Protein AF-A0A0C3Q666-F1 (afdb_monomer)

Sequence (105 aa):
MPEIEIIRKTTGVQGVMSARGLLANPGLFAGHEKTPLEAVKTFVHLATDYGLQYGLLHRHLMFMLESRLSKSERYLVNQLPSLASVVDYFESRGLSLYPDPPNVR

Structure (mmCIF, N/CA/C/O backbone):
data_AF-A0A0C3Q666-F1
#
_entry.id   AF-A0A0C3Q666-F1
#
loop_
_atom_site.group_PDB
_atom_site.id
_atom_site.type_symbol
_atom_site.label_atom_id
_atom_site.label_alt_id
_atom_site.label_comp_id
_atom_site.label_asym_id
_atom_site.label_entity_id
_atom_site.label_seq_id
_atom_site.pdbx_PDB_ins_code
_atom_site.Cartn_x
_atom_site.Cartn_y
_atom_site.Cartn_z
_atom_site.occupancy
_atom_site.B_iso_or_equiv
_atom_site.auth_seq_id
_atom_site.auth_comp_id
_atom_site.auth_a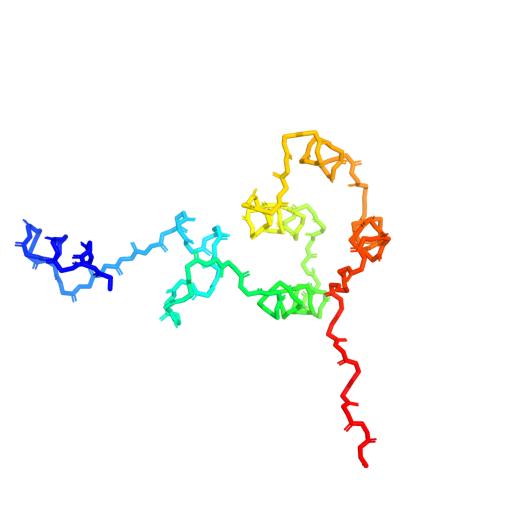sym_id
_atom_site.auth_atom_id
_atom_site.pdbx_PDB_model_num
ATOM 1 N N . MET A 1 1 ? -6.664 -6.150 19.417 1.00 68.94 1 MET A N 1
ATOM 2 C CA . MET A 1 1 ? -6.548 -4.688 19.215 1.00 68.94 1 MET A CA 1
ATOM 3 C C . MET A 1 1 ? -7.319 -3.961 20.314 1.00 68.94 1 MET A C 1
ATOM 5 O O . MET A 1 1 ? -8.534 -3.849 20.200 1.00 68.94 1 MET A O 1
ATOM 9 N N . PRO A 1 2 ? -6.653 -3.510 21.390 1.00 82.69 2 PRO A N 1
ATOM 10 C CA . PRO A 1 2 ? -7.312 -2.855 22.530 1.00 82.69 2 PRO A CA 1
ATOM 11 C C . PRO A 1 2 ? -8.103 -1.592 22.152 1.00 82.69 2 PRO A C 1
ATOM 13 O O . PRO A 1 2 ? -9.148 -1.317 22.731 1.00 82.69 2 PRO A O 1
ATOM 16 N N . GLU A 1 3 ? -7.633 -0.863 21.138 1.00 88.69 3 GLU A N 1
ATOM 17 C CA . GLU A 1 3 ? -8.252 0.367 20.630 1.00 88.69 3 GLU A CA 1
ATOM 18 C C . GLU A 1 3 ? -9.702 0.170 20.160 1.00 88.69 3 GLU A C 1
ATOM 20 O O . GLU A 1 3 ? -10.556 1.009 20.442 1.00 88.69 3 GLU A O 1
ATOM 25 N N . ILE A 1 4 ? -10.011 -0.962 19.515 1.00 90.06 4 ILE A N 1
ATOM 26 C CA . ILE A 1 4 ? -11.363 -1.253 19.011 1.00 90.06 4 ILE A CA 1
ATOM 27 C C . ILE A 1 4 ? -12.366 -1.291 20.165 1.00 90.06 4 ILE A C 1
ATOM 29 O O . ILE A 1 4 ? -13.440 -0.699 20.068 1.00 90.06 4 ILE A O 1
ATOM 33 N N . GLU A 1 5 ? -12.007 -1.934 21.279 1.00 92.19 5 GLU A N 1
ATOM 34 C CA . GLU A 1 5 ? -12.921 -2.050 22.416 1.00 92.19 5 GLU A CA 1
ATOM 35 C C . GLU A 1 5 ? -13.068 -0.754 23.196 1.00 92.19 5 GLU A C 1
ATOM 37 O O . GLU A 1 5 ? -14.131 -0.508 23.764 1.00 92.19 5 GLU A O 1
ATOM 42 N N . ILE A 1 6 ? -12.048 0.105 23.183 1.00 95.25 6 ILE A N 1
ATOM 43 C CA . ILE A 1 6 ? -12.166 1.464 23.713 1.00 95.25 6 ILE A CA 1
ATOM 44 C C . ILE A 1 6 ? -13.179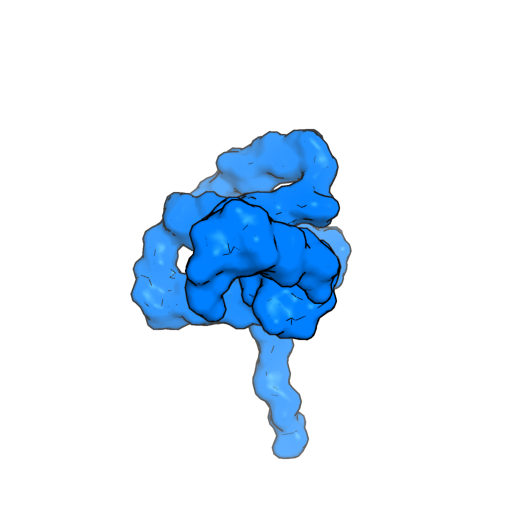 2.246 22.871 1.00 95.25 6 ILE A C 1
ATOM 46 O O . ILE A 1 6 ? -14.150 2.758 23.422 1.00 95.25 6 ILE A O 1
ATOM 50 N N . ILE A 1 7 ? -13.021 2.264 21.542 1.00 95.12 7 ILE A N 1
ATOM 51 C CA . ILE A 1 7 ? -13.933 2.984 20.638 1.00 95.12 7 ILE A CA 1
ATOM 52 C C . ILE A 1 7 ? -15.369 2.487 20.812 1.00 95.12 7 ILE A C 1
ATOM 54 O O . ILE A 1 7 ? -16.275 3.303 20.983 1.00 95.12 7 ILE A O 1
ATOM 58 N N . ARG A 1 8 ? -15.591 1.167 20.831 1.00 96.12 8 ARG A N 1
ATOM 59 C CA . ARG A 1 8 ? -16.933 0.590 21.016 1.00 96.12 8 ARG A CA 1
ATOM 60 C C . ARG A 1 8 ? -17.553 0.982 22.351 1.00 96.12 8 ARG A C 1
ATOM 62 O O . ARG A 1 8 ? -18.705 1.407 22.371 1.00 96.12 8 ARG A O 1
ATOM 69 N N . LYS A 1 9 ? -16.796 0.904 23.451 1.00 96.38 9 LYS A N 1
ATOM 70 C CA . LYS A 1 9 ? -17.284 1.297 24.784 1.00 96.38 9 LYS A CA 1
ATOM 71 C C . LYS A 1 9 ? -17.600 2.789 24.874 1.00 96.38 9 LYS A C 1
ATOM 73 O O . LYS A 1 9 ? -18.605 3.147 25.476 1.00 96.38 9 LYS A O 1
ATOM 78 N N . THR A 1 10 ? -16.769 3.649 24.287 1.00 97.31 10 THR A N 1
ATOM 79 C CA . THR A 1 10 ? -16.944 5.108 24.364 1.00 97.31 10 THR A CA 1
ATOM 80 C C . THR A 1 10 ? -18.060 5.617 23.454 1.00 97.31 10 THR A C 1
ATOM 82 O O . THR A 1 10 ? -18.729 6.585 23.799 1.00 97.31 10 THR A O 1
ATOM 85 N N . THR A 1 11 ? -18.273 4.985 22.298 1.00 97.06 11 THR A N 1
ATOM 86 C CA . THR A 1 11 ? -19.241 5.458 21.290 1.00 97.06 11 THR A CA 1
ATOM 87 C C . THR A 1 11 ? -20.564 4.691 21.285 1.00 97.06 11 THR A C 1
ATOM 89 O O . THR A 1 11 ? -21.531 5.168 20.701 1.00 97.06 11 THR A O 1
ATOM 92 N N . GLY A 1 12 ? -20.630 3.513 21.913 1.00 96.19 12 GLY A N 1
ATOM 93 C CA . GLY A 1 12 ? -21.826 2.664 21.928 1.00 96.19 12 GLY A CA 1
ATOM 94 C C . GLY A 1 12 ? -22.117 1.949 20.602 1.00 96.19 12 GLY A C 1
ATOM 95 O O . GLY A 1 12 ? -23.200 1.394 20.439 1.00 96.19 12 GLY A O 1
ATOM 96 N N . VAL A 1 13 ? -21.175 1.954 19.652 1.00 96.50 13 VAL A N 1
ATOM 97 C CA . VAL A 1 13 ? -21.353 1.341 18.326 1.00 96.50 13 VAL A CA 1
ATOM 98 C C . VAL A 1 13 ? -21.119 -0.172 18.332 1.00 96.50 13 VAL A C 1
ATOM 100 O O . VAL A 1 13 ? -20.284 -0.715 19.061 1.00 96.50 13 VAL A O 1
ATOM 103 N N . GLN A 1 14 ? -21.823 -0.870 17.444 1.00 94.38 14 GLN A N 1
ATOM 104 C CA . GLN A 1 14 ? -21.745 -2.323 17.287 1.00 94.38 14 GLN A CA 1
ATOM 105 C C . GLN A 1 14 ? -20.550 -2.770 16.436 1.00 94.38 14 GLN A C 1
ATOM 107 O O . GLN A 1 14 ? -20.127 -3.919 16.552 1.00 94.38 14 GLN A O 1
ATOM 112 N N . GLY A 1 15 ? -19.980 -1.875 15.627 1.00 92.19 15 GLY A N 1
ATOM 113 C CA . GLY A 1 15 ? -18.837 -2.160 14.765 1.00 92.19 15 GLY A CA 1
ATOM 114 C C . GLY A 1 15 ? -17.955 -0.935 14.549 1.00 92.19 15 GLY A C 1
ATOM 115 O O . GLY A 1 15 ? -18.399 0.201 14.693 1.00 92.19 15 GLY A O 1
ATOM 116 N N . VAL A 1 16 ? -16.693 -1.181 14.202 1.00 92.81 16 VAL A N 1
ATOM 117 C CA . VAL A 1 16 ? -15.688 -0.148 13.924 1.00 92.81 16 VAL A CA 1
ATOM 118 C C . VAL A 1 16 ? -15.139 -0.375 12.520 1.00 92.81 16 VAL A C 1
ATOM 120 O O . VAL A 1 16 ? -14.810 -1.501 12.155 1.00 92.81 16 VAL A O 1
ATOM 123 N N . MET A 1 17 ? -15.034 0.696 11.735 1.00 93.44 17 MET A N 1
ATOM 124 C CA . MET A 1 17 ? -14.438 0.680 10.401 1.00 93.44 17 MET A CA 1
ATOM 125 C C . MET A 1 17 ? -13.052 1.328 10.444 1.00 93.44 17 MET A C 1
ATOM 127 O O . MET A 1 17 ? -12.868 2.371 11.069 1.00 93.44 17 MET A O 1
ATOM 131 N N . SER A 1 18 ? -12.088 0.741 9.733 1.00 92.75 18 SER A N 1
ATOM 132 C CA . SER A 1 18 ? -10.775 1.347 9.502 1.00 92.75 18 SER A CA 1
ATOM 133 C C . SER A 1 18 ? -10.626 1.713 8.031 1.00 92.75 18 SER A C 1
ATOM 135 O O . SER A 1 18 ? -10.764 0.855 7.166 1.00 92.75 18 SER A O 1
ATOM 137 N N . ALA A 1 19 ? -10.332 2.984 7.753 1.00 91.81 19 ALA A N 1
ATOM 138 C CA . ALA A 1 19 ? -10.042 3.464 6.402 1.00 91.81 19 ALA A CA 1
ATOM 139 C C . ALA A 1 19 ? -8.526 3.584 6.174 1.00 91.81 19 ALA A C 1
ATOM 141 O O . ALA A 1 19 ? -7.926 2.785 5.462 1.00 91.81 19 ALA A O 1
ATOM 142 N N . ARG A 1 20 ? -7.872 4.552 6.832 1.00 91.69 20 ARG A N 1
ATOM 143 C CA . ARG A 1 20 ? -6.428 4.817 6.665 1.00 91.69 20 ARG A CA 1
ATOM 144 C C . ARG A 1 20 ? -5.550 3.638 7.081 1.00 91.69 20 ARG A C 1
ATOM 146 O O . ARG A 1 20 ? -4.610 3.313 6.369 1.00 91.69 20 ARG A O 1
ATOM 153 N N . GLY A 1 21 ? -5.876 2.984 8.199 1.00 91.69 21 GLY A N 1
ATOM 154 C CA . GLY A 1 21 ? -5.124 1.816 8.664 1.00 91.69 21 GLY A CA 1
ATOM 155 C C . GLY A 1 21 ? -5.191 0.655 7.674 1.00 91.69 21 GLY A C 1
ATOM 156 O O . GLY A 1 21 ? -4.193 -0.021 7.463 1.00 91.69 21 GLY A O 1
ATOM 157 N N . LEU A 1 22 ? -6.341 0.472 7.017 1.00 92.38 22 LEU A N 1
ATOM 158 C CA . LEU A 1 22 ? -6.522 -0.568 6.008 1.00 92.38 22 LEU A CA 1
ATOM 159 C C . LEU A 1 22 ? -5.767 -0.256 4.706 1.00 92.38 22 LEU A C 1
ATOM 161 O O . LEU A 1 22 ? -5.187 -1.158 4.111 1.00 92.38 22 LEU A O 1
ATOM 165 N N . LEU A 1 23 ? -5.721 1.017 4.289 1.00 93.81 23 LEU A N 1
ATOM 166 C CA . LEU A 1 23 ? -4.898 1.449 3.150 1.00 93.81 23 LEU A CA 1
ATOM 167 C C . LEU A 1 23 ? -3.404 1.219 3.405 1.00 93.81 23 LEU A C 1
ATOM 169 O O . LEU A 1 23 ? -2.693 0.761 2.514 1.00 93.81 23 LEU A O 1
ATOM 173 N N . ALA A 1 24 ? -2.939 1.530 4.617 1.00 93.69 24 ALA A N 1
ATOM 174 C CA . ALA A 1 24 ? -1.547 1.339 5.005 1.00 93.69 24 ALA A CA 1
ATOM 175 C C . ALA A 1 24 ? -1.182 -0.144 5.171 1.00 93.69 24 ALA A C 1
ATOM 177 O O . ALA A 1 24 ? -0.042 -0.523 4.914 1.00 93.69 24 ALA A O 1
ATOM 178 N N . ASN A 1 25 ? -2.138 -0.977 5.600 1.00 94.31 25 ASN A N 1
ATOM 179 C CA . ASN A 1 25 ? -1.948 -2.401 5.850 1.00 94.31 25 ASN A CA 1
ATOM 180 C C . ASN A 1 25 ? -3.227 -3.210 5.558 1.00 94.31 25 ASN A C 1
ATOM 182 O O . ASN A 1 25 ? -4.097 -3.329 6.424 1.00 94.31 25 ASN A O 1
ATOM 186 N N . PRO A 1 26 ? -3.324 -3.864 4.388 1.00 93.62 26 PRO A N 1
ATOM 187 C CA . PRO A 1 26 ? -4.452 -4.744 4.073 1.00 93.62 26 PRO A CA 1
ATOM 188 C C . PRO A 1 26 ? -4.581 -5.964 4.994 1.00 93.62 26 PRO A C 1
ATOM 190 O O . PRO A 1 26 ? -5.666 -6.519 5.135 1.00 93.62 26 PRO A O 1
ATOM 193 N N . GLY A 1 27 ? -3.497 -6.365 5.665 1.00 93.06 27 GLY A N 1
ATOM 194 C CA . GLY A 1 27 ? -3.490 -7.432 6.667 1.00 93.06 27 GLY A CA 1
ATOM 195 C C . GLY A 1 27 ? -3.997 -7.005 8.050 1.00 93.06 27 GLY A C 1
ATOM 196 O O . GLY A 1 27 ? -3.951 -7.816 8.975 1.00 93.06 27 GLY A O 1
ATOM 197 N N . LEU A 1 28 ? -4.477 -5.764 8.211 1.00 92.44 28 LEU A N 1
ATOM 198 C CA . LEU A 1 28 ? -4.914 -5.207 9.496 1.00 92.44 28 LEU A CA 1
ATOM 199 C C . LEU A 1 28 ? -5.927 -6.114 10.209 1.00 92.44 28 LEU A C 1
ATOM 201 O O . LEU A 1 28 ? -5.753 -6.441 11.380 1.00 92.44 28 LEU A O 1
ATOM 205 N N . PHE A 1 29 ? -6.968 -6.566 9.507 1.00 91.12 29 PHE A N 1
ATOM 206 C CA . PHE A 1 29 ? -8.021 -7.389 10.114 1.00 91.12 29 PHE A CA 1
ATOM 207 C C . PHE A 1 29 ? -7.602 -8.838 10.383 1.00 91.12 29 PHE A C 1
ATOM 209 O O . PHE A 1 29 ? -8.226 -9.502 11.205 1.00 91.12 29 PHE A O 1
ATOM 216 N N . ALA A 1 30 ? -6.516 -9.304 9.764 1.00 92.00 30 ALA A N 1
ATOM 217 C CA . ALA A 1 30 ? -5.885 -10.581 10.096 1.00 92.00 30 ALA A CA 1
ATOM 218 C C . ALA A 1 30 ? -4.935 -10.473 11.309 1.00 92.00 30 ALA A C 1
ATOM 220 O O . ALA A 1 30 ? -4.296 -11.451 11.686 1.00 92.00 30 ALA A O 1
ATOM 221 N N . GLY A 1 31 ? -4.838 -9.294 11.940 1.00 89.38 31 GLY A N 1
ATOM 222 C CA . GLY A 1 31 ? -4.018 -9.070 13.131 1.00 89.38 31 GLY A CA 1
ATOM 223 C C . GLY A 1 31 ? -2.544 -8.790 12.840 1.00 89.38 31 GLY A C 1
ATOM 224 O O . GLY A 1 31 ? -1.744 -8.751 13.772 1.00 89.38 31 GLY A O 1
ATOM 225 N N . HIS A 1 32 ? -2.167 -8.573 11.578 1.00 91.31 32 HIS A N 1
ATOM 226 C CA . HIS A 1 32 ? -0.793 -8.218 11.236 1.00 91.31 32 HIS A CA 1
ATOM 227 C C . HIS A 1 32 ? -0.492 -6.766 11.611 1.00 91.31 32 HIS A C 1
ATOM 229 O O . HIS A 1 32 ? -1.209 -5.856 11.203 1.00 91.31 32 HIS A O 1
ATOM 235 N N . GLU A 1 33 ? 0.613 -6.531 12.319 1.00 88.50 33 GLU A N 1
ATOM 236 C CA . GLU A 1 33 ? 1.066 -5.173 12.658 1.00 88.50 33 GLU A CA 1
ATOM 237 C C . GLU A 1 33 ? 1.609 -4.412 11.443 1.00 88.50 33 GLU A C 1
ATOM 239 O O . GLU A 1 33 ? 1.433 -3.201 11.320 1.00 88.50 33 GLU A O 1
ATOM 244 N N . LYS A 1 34 ? 2.256 -5.131 10.522 1.00 89.44 34 LYS A N 1
ATOM 245 C CA . LYS A 1 34 ? 2.811 -4.600 9.273 1.00 89.44 34 LYS A CA 1
ATOM 246 C C . LYS A 1 34 ? 2.205 -5.334 8.090 1.00 89.44 34 LYS A C 1
ATOM 248 O O . LYS A 1 34 ? 1.903 -6.519 8.191 1.00 89.44 34 LYS A O 1
ATOM 253 N N . THR A 1 35 ? 2.116 -4.652 6.955 1.00 92.88 35 THR A N 1
ATOM 254 C CA . THR A 1 35 ? 1.623 -5.215 5.694 1.00 92.88 35 THR A CA 1
ATOM 255 C C . THR A 1 35 ? 2.374 -6.487 5.328 1.00 92.88 35 THR A C 1
ATOM 257 O O . THR A 1 35 ? 3.568 -6.396 5.073 1.00 92.88 35 THR A O 1
ATOM 260 N N . PRO A 1 36 ? 1.758 -7.673 5.249 1.00 92.12 36 PRO A N 1
ATOM 261 C CA . PRO A 1 36 ? 2.443 -8.863 4.742 1.00 92.12 36 PRO A CA 1
ATOM 262 C C . PRO A 1 36 ? 2.891 -8.657 3.288 1.00 92.12 36 PRO A C 1
ATOM 264 O O . PRO A 1 36 ? 2.176 -8.018 2.519 1.00 92.12 36 PRO A O 1
ATOM 267 N N . LEU A 1 37 ? 4.060 -9.175 2.890 1.00 89.88 37 LEU A N 1
ATOM 268 C CA . LEU A 1 37 ? 4.513 -9.051 1.493 1.00 89.88 37 LEU A CA 1
ATOM 269 C C . LEU A 1 37 ? 3.554 -9.775 0.536 1.00 89.88 37 LEU A C 1
ATOM 271 O O . LEU A 1 37 ? 3.215 -9.238 -0.511 1.00 89.88 37 LEU A O 1
ATOM 275 N N . GLU A 1 38 ? 3.029 -10.925 0.956 1.00 90.75 38 GLU A N 1
ATOM 276 C CA . GLU A 1 38 ? 2.018 -11.680 0.208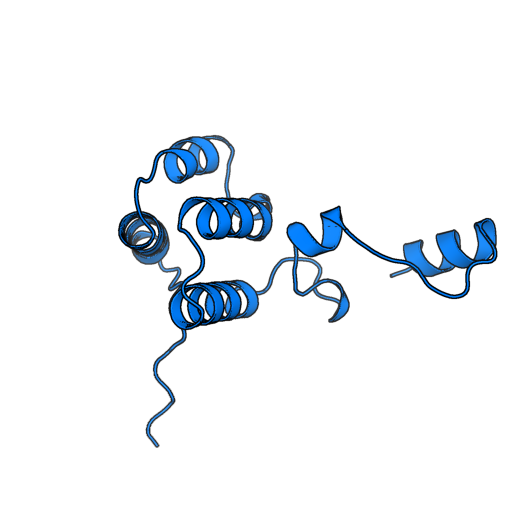 1.00 90.75 38 GLU A CA 1
ATOM 277 C C . GLU A 1 38 ? 0.746 -10.868 -0.068 1.00 90.75 38 GLU A C 1
ATOM 279 O O . GLU A 1 38 ? 0.153 -10.992 -1.137 1.00 90.75 38 GLU A O 1
ATOM 284 N N . ALA A 1 39 ? 0.357 -9.963 0.838 1.00 93.25 39 ALA A N 1
ATOM 285 C CA . ALA A 1 39 ? -0.770 -9.064 0.596 1.00 93.25 39 ALA A CA 1
ATOM 286 C C . ALA A 1 39 ? -0.463 -8.055 -0.523 1.00 93.25 39 ALA A C 1
ATOM 288 O O . ALA A 1 39 ? -1.347 -7.722 -1.309 1.00 93.25 39 ALA A O 1
ATOM 289 N N . VAL A 1 40 ? 0.791 -7.597 -0.626 1.00 92.94 40 VAL A N 1
ATOM 290 C CA . VAL A 1 40 ? 1.254 -6.732 -1.724 1.00 92.94 40 VAL A CA 1
ATOM 291 C C . VAL A 1 40 ? 1.262 -7.496 -3.043 1.00 92.94 40 VAL A C 1
ATOM 293 O O . VAL A 1 40 ? 0.695 -7.000 -4.012 1.00 92.94 40 VAL A O 1
ATOM 296 N N . LYS A 1 41 ? 1.825 -8.710 -3.072 1.00 93.06 41 LYS A N 1
ATOM 297 C CA . LYS A 1 41 ? 1.830 -9.568 -4.269 1.00 93.06 41 LYS A CA 1
ATOM 298 C C . LYS A 1 41 ? 0.414 -9.861 -4.763 1.00 93.06 41 LYS A C 1
ATOM 300 O O . LYS A 1 41 ? 0.114 -9.691 -5.940 1.00 93.06 41 LYS A O 1
ATOM 305 N N . THR A 1 42 ? -0.477 -10.223 -3.840 1.00 93.69 42 THR A N 1
ATOM 306 C CA . THR A 1 42 ? -1.894 -10.476 -4.140 1.00 93.69 42 THR A CA 1
ATOM 307 C C . THR A 1 42 ? -2.566 -9.226 -4.700 1.00 93.69 42 THR A C 1
ATOM 309 O O . THR A 1 42 ? -3.283 -9.309 -5.691 1.00 93.69 42 THR A O 1
ATOM 312 N N . PHE A 1 43 ? -2.312 -8.053 -4.110 1.00 94.31 43 PHE A N 1
ATOM 313 C CA . PHE A 1 43 ? -2.842 -6.797 -4.635 1.00 94.31 43 PHE A CA 1
ATOM 314 C C . PHE A 1 43 ? -2.343 -6.509 -6.055 1.00 94.31 43 PHE A C 1
ATOM 316 O O . PHE A 1 43 ? -3.159 -6.172 -6.905 1.00 94.31 43 PHE A O 1
ATOM 323 N N . VAL A 1 44 ? -1.040 -6.655 -6.322 1.00 93.69 44 VAL A N 1
ATOM 324 C CA . VAL A 1 44 ? -0.465 -6.432 -7.661 1.00 93.69 44 VAL A CA 1
ATOM 325 C C . VAL A 1 44 ? -1.093 -7.376 -8.677 1.00 93.69 44 VAL A C 1
ATOM 327 O O . VAL A 1 44 ? -1.562 -6.901 -9.705 1.00 93.69 44 VAL A O 1
ATOM 330 N N . HIS A 1 45 ? -1.176 -8.670 -8.361 1.00 93.12 45 HIS A N 1
ATOM 331 C CA . HIS A 1 45 ? -1.795 -9.674 -9.224 1.00 93.12 45 HIS A CA 1
ATOM 332 C C . HIS A 1 45 ? -3.259 -9.346 -9.541 1.00 93.12 45 HIS A C 1
ATOM 334 O O . HIS A 1 45 ? -3.640 -9.282 -10.704 1.00 93.12 45 HIS A O 1
ATOM 340 N N . LEU A 1 46 ? -4.077 -9.047 -8.527 1.00 94.25 46 LEU A N 1
ATOM 341 C CA . LEU A 1 46 ? -5.475 -8.671 -8.749 1.00 94.25 46 LEU A CA 1
ATOM 342 C C . LEU A 1 46 ? -5.579 -7.363 -9.546 1.00 94.25 46 LEU A C 1
ATOM 344 O O . LEU A 1 46 ? -6.391 -7.246 -10.459 1.00 94.25 46 LEU A O 1
ATOM 348 N N . ALA A 1 47 ? -4.751 -6.369 -9.226 1.00 94.31 47 ALA A N 1
ATOM 349 C CA . ALA A 1 47 ? -4.750 -5.091 -9.923 1.00 94.31 47 ALA A CA 1
ATOM 350 C C . ALA A 1 47 ? -4.398 -5.254 -11.409 1.00 94.31 47 ALA A C 1
ATOM 352 O O . ALA A 1 47 ? -5.014 -4.593 -12.243 1.00 94.31 47 ALA A O 1
ATOM 353 N N . THR A 1 48 ? -3.457 -6.134 -11.755 1.00 92.31 48 THR A N 1
ATOM 354 C CA . THR A 1 48 ? -3.127 -6.428 -13.154 1.00 92.31 48 THR A CA 1
ATOM 355 C C . THR A 1 48 ? -4.220 -7.234 -13.844 1.00 92.31 48 THR A C 1
ATOM 357 O O . THR A 1 48 ? -4.613 -6.877 -14.952 1.00 92.31 48 THR A O 1
ATOM 360 N N . ASP A 1 49 ? -4.760 -8.256 -13.180 1.00 94.31 49 ASP A N 1
ATOM 361 C CA . ASP A 1 49 ? -5.768 -9.158 -13.748 1.00 94.31 49 ASP A CA 1
ATOM 362 C C . ASP A 1 49 ? -7.082 -8.433 -14.067 1.00 94.31 49 ASP A C 1
ATOM 364 O O . ASP A 1 49 ? -7.690 -8.662 -15.112 1.00 94.31 49 ASP A O 1
ATOM 368 N N . TYR A 1 50 ? 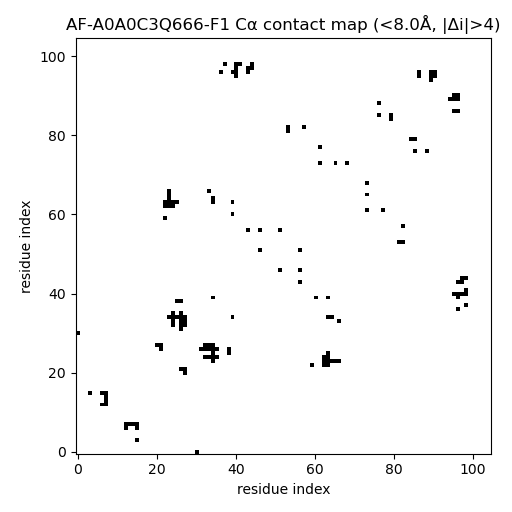-7.503 -7.511 -13.196 1.00 95.19 50 TYR A N 1
ATOM 369 C CA . TYR A 1 50 ? -8.705 -6.696 -13.401 1.00 95.19 50 TYR A CA 1
ATOM 370 C C . TYR A 1 50 ? -8.447 -5.405 -14.198 1.00 95.19 50 TYR A C 1
ATOM 372 O O . TYR A 1 50 ? -9.375 -4.620 -14.401 1.00 95.19 50 TYR A O 1
ATOM 380 N N . GLY A 1 51 ? -7.214 -5.158 -14.654 1.00 93.50 51 GLY A N 1
ATOM 381 C CA . GLY A 1 51 ? -6.884 -3.997 -15.488 1.00 93.50 51 GLY A CA 1
ATOM 382 C C . GLY A 1 51 ? -6.941 -2.649 -14.758 1.00 93.50 51 GLY A C 1
ATOM 383 O O . GLY A 1 51 ? -7.360 -1.642 -15.334 1.00 93.50 51 GLY A O 1
ATOM 384 N N . LEU A 1 52 ? -6.531 -2.603 -13.488 1.00 95.81 52 LEU A N 1
ATOM 385 C CA . LEU A 1 52 ? -6.471 -1.368 -12.710 1.00 95.81 52 LEU A CA 1
ATOM 386 C C . LEU A 1 52 ? -5.491 -0.372 -13.345 1.00 95.81 52 LEU A C 1
ATOM 388 O O . LEU A 1 52 ? -4.329 -0.681 -13.610 1.00 95.81 52 LEU A O 1
ATOM 392 N N . GLN A 1 53 ? -5.947 0.866 -13.534 1.00 96.44 53 GLN A N 1
ATOM 393 C CA . GLN A 1 53 ? -5.121 1.930 -14.100 1.00 96.44 53 GLN A CA 1
ATOM 394 C C . GLN A 1 53 ? -3.877 2.183 -13.239 1.00 96.44 53 GLN A C 1
ATOM 396 O O . GLN A 1 53 ? -3.969 2.285 -12.012 1.00 96.44 53 GLN A O 1
ATOM 401 N N . TYR A 1 54 ? -2.726 2.368 -13.893 1.00 94.94 54 TYR A N 1
ATOM 402 C CA . TYR A 1 54 ? -1.430 2.498 -13.222 1.00 94.94 54 TYR A CA 1
ATOM 403 C C . TYR A 1 54 ? -1.424 3.535 -12.092 1.00 94.94 54 TYR A C 1
ATOM 405 O O . TYR A 1 54 ? -0.933 3.239 -11.010 1.00 94.94 54 TYR A O 1
ATOM 413 N N . GLY A 1 55 ? -2.013 4.718 -12.292 1.00 95.50 55 GLY A N 1
ATOM 414 C CA . GLY A 1 55 ? -2.036 5.756 -11.255 1.00 95.50 55 GLY A CA 1
ATOM 415 C C . GLY A 1 55 ? -2.744 5.319 -9.966 1.00 95.50 55 GLY A C 1
ATOM 416 O O . GLY A 1 55 ? -2.297 5.655 -8.869 1.00 95.50 55 GLY A O 1
ATOM 417 N N . LEU A 1 56 ? -3.816 4.527 -10.079 1.00 96.00 56 LEU A N 1
ATOM 418 C CA . LEU A 1 56 ? -4.518 3.970 -8.921 1.00 96.00 56 LEU A CA 1
ATOM 419 C C . LEU A 1 56 ? -3.693 2.861 -8.270 1.00 96.00 56 LEU A C 1
ATOM 421 O O . LEU A 1 56 ? -3.502 2.875 -7.054 1.00 96.00 56 LEU A O 1
ATOM 425 N N . LEU A 1 57 ? -3.167 1.944 -9.082 1.00 95.44 57 LEU A N 1
ATOM 426 C CA . LEU A 1 57 ? -2.308 0.853 -8.627 1.00 95.44 57 LEU A CA 1
ATOM 427 C C . LEU A 1 57 ? -1.103 1.400 -7.850 1.00 95.44 57 LEU A C 1
ATOM 429 O O . LEU A 1 57 ? -0.875 1.013 -6.704 1.00 95.44 57 LEU A O 1
ATOM 433 N N . HIS A 1 58 ? -0.373 2.343 -8.445 1.00 95.62 58 HIS A N 1
ATOM 434 C CA . HIS A 1 58 ? 0.808 2.976 -7.865 1.00 95.62 58 HIS A CA 1
ATOM 435 C C . HIS A 1 58 ? 0.479 3.671 -6.543 1.00 95.62 58 HIS A C 1
ATOM 437 O O . HIS A 1 58 ? 1.132 3.404 -5.535 1.00 95.62 58 HIS A O 1
ATOM 443 N N . ARG A 1 59 ? -0.602 4.461 -6.492 1.00 95.19 59 ARG A N 1
ATOM 444 C CA . ARG A 1 59 ? -1.056 5.108 -5.252 1.00 95.19 59 ARG A CA 1
ATOM 445 C C . ARG A 1 59 ? -1.338 4.097 -4.137 1.00 95.19 59 ARG A C 1
ATOM 447 O O . ARG A 1 59 ? -0.935 4.323 -2.997 1.00 95.19 59 ARG A O 1
ATOM 454 N N . HIS A 1 60 ? -2.020 2.995 -4.445 1.00 95.38 60 HIS A N 1
ATOM 455 C CA . HIS A 1 60 ? -2.302 1.947 -3.461 1.00 95.38 60 HIS A CA 1
ATOM 456 C C . HIS A 1 60 ? -1.032 1.228 -2.997 1.00 95.38 60 HIS A C 1
ATOM 458 O O . HIS A 1 60 ? -0.855 1.048 -1.791 1.00 95.38 60 HIS A O 1
ATOM 464 N N . LEU A 1 61 ? -0.112 0.910 -3.913 1.00 93.94 61 LEU A N 1
ATOM 465 C CA . LEU A 1 61 ? 1.199 0.365 -3.556 1.00 93.94 61 LEU A CA 1
ATOM 466 C C . LEU A 1 61 ? 1.958 1.288 -2.602 1.00 93.94 61 LEU A C 1
ATOM 468 O O . LEU A 1 61 ? 2.537 0.810 -1.628 1.00 93.94 61 LEU A O 1
ATOM 472 N N . MET A 1 62 ? 1.932 2.601 -2.842 1.00 94.00 62 MET A N 1
ATOM 473 C CA . MET A 1 62 ? 2.630 3.558 -1.982 1.00 94.00 62 MET A CA 1
ATOM 474 C C . MET A 1 62 ? 2.062 3.593 -0.566 1.00 94.00 62 MET A C 1
ATOM 476 O O . MET A 1 62 ? 2.845 3.674 0.377 1.00 94.00 62 MET A O 1
ATOM 480 N N . PHE A 1 63 ? 0.743 3.465 -0.391 1.00 94.81 63 PHE A N 1
ATOM 481 C CA . PHE A 1 63 ? 0.162 3.325 0.948 1.00 94.81 63 PHE A CA 1
ATOM 482 C C . PHE A 1 63 ? 0.587 2.019 1.620 1.00 94.81 63 PHE A C 1
ATOM 484 O O . PHE A 1 63 ? 1.056 2.036 2.756 1.00 94.81 63 PHE A O 1
ATOM 491 N N . MET A 1 64 ? 0.492 0.898 0.905 1.00 94.12 64 MET A N 1
ATOM 492 C CA . MET A 1 64 ? 0.819 -0.426 1.445 1.00 94.12 64 MET A CA 1
ATOM 493 C C . MET A 1 64 ? 2.297 -0.572 1.837 1.00 94.12 64 MET A C 1
ATOM 495 O O . MET A 1 64 ? 2.631 -1.331 2.7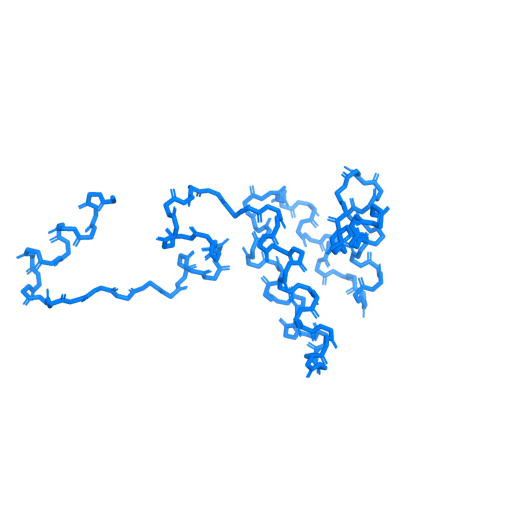53 1.00 94.12 64 MET A O 1
ATOM 499 N N . LEU A 1 65 ? 3.186 0.135 1.133 1.00 90.88 65 LEU A N 1
ATOM 500 C CA . LEU A 1 65 ? 4.640 0.076 1.301 1.00 90.88 65 LEU A CA 1
ATOM 501 C C . LEU A 1 65 ? 5.205 1.257 2.098 1.00 90.88 65 LEU A C 1
ATOM 503 O O . LEU A 1 65 ? 6.410 1.287 2.343 1.00 90.88 65 LEU A O 1
ATOM 507 N N . GLU A 1 66 ? 4.370 2.195 2.553 1.00 88.94 66 GLU A N 1
ATOM 508 C CA . GLU A 1 66 ? 4.817 3.418 3.231 1.00 88.94 66 GLU A CA 1
ATOM 509 C C . GLU A 1 66 ? 5.738 3.124 4.425 1.00 88.94 66 GLU A C 1
ATOM 511 O O . GLU A 1 66 ? 6.775 3.763 4.586 1.00 88.94 66 GLU A O 1
ATOM 516 N N . SER A 1 67 ? 5.398 2.111 5.226 1.00 86.69 67 SER A N 1
ATOM 517 C CA . SER A 1 67 ? 6.177 1.705 6.407 1.00 86.69 67 SER A CA 1
ATOM 518 C C . SER A 1 67 ? 7.513 1.019 6.086 1.00 86.69 67 SER A C 1
ATOM 520 O O . SER A 1 67 ? 8.348 0.865 6.978 1.00 86.69 67 SER A O 1
ATOM 522 N N . ARG A 1 68 ? 7.721 0.593 4.834 1.00 86.94 68 ARG A N 1
ATOM 523 C CA . ARG A 1 68 ? 8.936 -0.094 4.361 1.00 86.94 68 ARG A CA 1
ATOM 524 C C . ARG A 1 68 ? 9.904 0.820 3.623 1.00 86.94 68 ARG A C 1
ATOM 526 O O . ARG A 1 68 ? 11.033 0.410 3.379 1.00 86.94 68 ARG A O 1
ATOM 533 N N . LEU A 1 69 ? 9.460 2.014 3.237 1.00 90.44 69 LEU A N 1
ATOM 534 C CA . LEU A 1 69 ? 10.238 2.946 2.435 1.00 90.44 69 LEU A CA 1
ATOM 535 C C . LEU A 1 69 ? 10.646 4.161 3.272 1.00 90.44 69 LEU A C 1
ATOM 537 O O . LEU A 1 69 ? 9.822 4.887 3.839 1.00 90.44 69 LEU A O 1
ATOM 541 N N . SER A 1 70 ? 11.940 4.448 3.283 1.00 92.75 70 SER A N 1
ATOM 542 C CA . SER A 1 70 ? 12.481 5.724 3.731 1.00 92.75 70 SER A CA 1
ATOM 543 C C . SER A 1 70 ? 11.941 6.882 2.883 1.00 92.75 70 SER A C 1
ATOM 545 O O . SER A 1 70 ? 11.334 6.717 1.821 1.00 92.75 70 SER A O 1
ATOM 547 N N . LYS A 1 71 ? 12.143 8.110 3.364 1.00 92.50 71 LYS A N 1
ATOM 548 C CA . LYS A 1 71 ? 11.669 9.316 2.674 1.00 92.50 71 LYS A CA 1
ATOM 549 C C . LYS A 1 71 ? 12.285 9.471 1.274 1.00 92.50 71 LYS A C 1
ATOM 551 O O . LYS A 1 71 ? 11.579 9.869 0.351 1.00 92.50 71 LYS A O 1
ATOM 556 N N . SER A 1 72 ? 13.572 9.157 1.117 1.00 94.12 72 SER A N 1
ATOM 557 C CA . SER A 1 72 ? 14.278 9.220 -0.171 1.00 94.12 72 SER A CA 1
ATOM 558 C C . SER A 1 72 ? 13.773 8.161 -1.147 1.00 94.12 72 SER A C 1
ATOM 560 O O . SER A 1 72 ? 13.539 8.461 -2.314 1.00 94.12 72 SER A O 1
ATOM 562 N N . GLU A 1 73 ? 13.532 6.944 -0.664 1.00 93.56 73 GLU A N 1
ATOM 563 C CA . GLU A 1 73 ? 12.980 5.863 -1.482 1.00 93.56 73 GLU A CA 1
ATOM 564 C C . GLU A 1 73 ? 11.567 6.194 -1.953 1.00 93.56 73 GLU A C 1
ATOM 566 O O . GLU A 1 73 ? 11.274 6.046 -3.132 1.00 93.56 73 GLU A O 1
ATOM 571 N N . ARG A 1 74 ? 10.711 6.739 -1.078 1.00 93.06 74 ARG A N 1
ATOM 572 C CA . ARG A 1 74 ? 9.374 7.209 -1.478 1.00 93.06 74 ARG A CA 1
ATOM 573 C C . ARG A 1 74 ? 9.442 8.258 -2.583 1.00 93.06 74 ARG A C 1
ATOM 575 O O . ARG A 1 74 ? 8.684 8.179 -3.542 1.00 93.06 74 ARG A O 1
ATOM 582 N N . TYR A 1 75 ? 10.357 9.222 -2.472 1.00 93.69 75 TYR A N 1
ATOM 58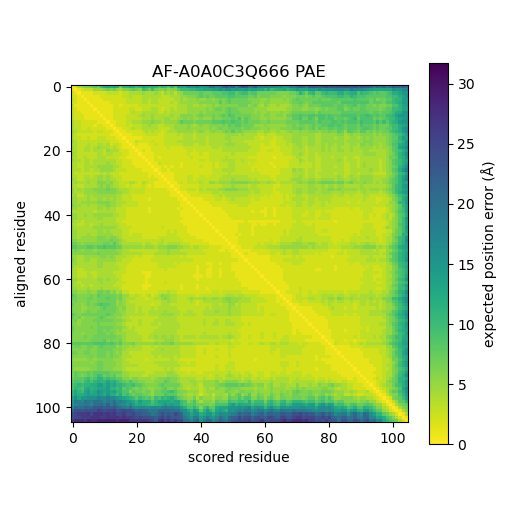3 C CA . TYR A 1 75 ? 10.555 10.232 -3.512 1.00 93.69 75 TYR A CA 1
ATOM 584 C C . TYR A 1 75 ? 10.937 9.607 -4.861 1.00 93.69 75 TYR A C 1
ATOM 586 O O . TYR A 1 75 ? 10.382 9.998 -5.886 1.00 93.69 75 TYR A O 1
ATOM 594 N N . LEU A 1 76 ? 11.841 8.624 -4.858 1.00 94.31 76 LEU A N 1
ATOM 595 C CA . LEU A 1 76 ? 12.275 7.918 -6.065 1.00 94.31 76 LEU A CA 1
ATOM 596 C C . LEU A 1 76 ? 11.143 7.076 -6.666 1.00 94.31 76 LEU A C 1
ATOM 598 O O . LEU A 1 76 ? 10.833 7.217 -7.845 1.00 94.31 76 LEU A O 1
ATOM 602 N N . VAL A 1 77 ? 10.486 6.242 -5.859 1.00 92.81 77 VAL A N 1
ATOM 603 C CA . VAL A 1 77 ? 9.421 5.337 -6.325 1.00 92.81 77 VAL A CA 1
ATOM 604 C C . VAL A 1 77 ? 8.217 6.110 -6.864 1.00 92.81 77 VAL A C 1
ATOM 606 O O . VAL A 1 77 ? 7.572 5.668 -7.814 1.00 92.81 77 VAL A O 1
ATOM 609 N N . ASN A 1 78 ? 7.943 7.299 -6.320 1.00 93.69 78 ASN A N 1
ATOM 610 C CA . ASN A 1 78 ? 6.888 8.180 -6.818 1.00 93.69 78 ASN A CA 1
ATOM 611 C C . ASN A 1 78 ? 7.133 8.733 -8.229 1.00 93.69 78 ASN A C 1
ATOM 613 O O . ASN A 1 78 ? 6.187 9.198 -8.857 1.00 93.69 78 ASN A O 1
ATOM 617 N N . GLN A 1 79 ? 8.369 8.689 -8.727 1.00 94.69 79 GLN A N 1
ATOM 618 C CA . GLN A 1 79 ? 8.719 9.146 -10.076 1.00 94.69 79 GLN A CA 1
ATOM 619 C C . GLN A 1 79 ? 8.715 8.021 -11.113 1.00 94.69 79 GLN A C 1
ATOM 621 O O . GLN A 1 79 ? 8.912 8.282 -12.298 1.00 94.69 79 GLN A O 1
ATOM 626 N N . LEU A 1 80 ? 8.513 6.770 -10.692 1.00 95.44 80 LEU A N 1
ATOM 627 C CA . LEU A 1 80 ? 8.530 5.644 -11.615 1.00 95.44 80 LEU A CA 1
ATOM 628 C C . LEU A 1 80 ? 7.312 5.722 -12.555 1.00 95.44 80 LEU A C 1
ATOM 630 O O . LEU A 1 80 ? 6.190 5.933 -12.087 1.00 95.44 80 LEU A O 1
ATOM 634 N N . PRO A 1 81 ? 7.501 5.570 -13.879 1.00 93.88 81 PRO A N 1
ATOM 635 C CA . PRO A 1 81 ? 6.446 5.847 -14.856 1.00 93.88 81 PRO A CA 1
ATOM 636 C C . PRO A 1 81 ? 5.526 4.651 -15.125 1.00 93.88 81 PRO A C 1
ATOM 638 O O . PRO A 1 81 ? 4.521 4.798 -15.815 1.00 93.88 81 PRO A O 1
ATOM 641 N N . SER A 1 82 ? 5.876 3.457 -14.642 1.00 94.62 82 SER A N 1
ATOM 642 C CA . SER A 1 82 ? 5.162 2.226 -14.972 1.00 94.62 82 SER A CA 1
ATOM 643 C C . SER A 1 82 ? 5.280 1.176 -13.872 1.00 94.62 82 SER A C 1
ATOM 645 O O . SER A 1 82 ? 6.211 1.208 -13.065 1.00 94.62 82 SER A O 1
ATOM 647 N N . LEU A 1 83 ? 4.361 0.204 -13.883 1.00 92.00 83 LEU A N 1
ATOM 648 C CA . LEU A 1 83 ? 4.414 -0.946 -12.982 1.00 92.00 83 LEU A CA 1
ATOM 649 C C . LEU A 1 83 ? 5.706 -1.748 -13.170 1.00 92.00 83 LEU A C 1
ATOM 651 O O . LEU A 1 83 ? 6.294 -2.149 -12.176 1.00 92.00 83 LEU A O 1
ATOM 655 N N . ALA A 1 84 ? 6.171 -1.925 -14.410 1.00 92.25 84 ALA A N 1
ATOM 656 C CA . ALA A 1 84 ? 7.425 -2.623 -14.692 1.00 92.25 84 ALA A CA 1
ATOM 657 C C . ALA A 1 84 ? 8.597 -1.970 -13.946 1.00 92.25 84 ALA A C 1
ATOM 659 O O . ALA A 1 84 ? 9.275 -2.629 -13.170 1.00 92.25 84 ALA A O 1
ATOM 660 N N . SER A 1 85 ? 8.734 -0.644 -14.046 1.00 94.31 85 SER A N 1
ATOM 661 C CA . SER A 1 85 ? 9.790 0.095 -13.342 1.00 94.31 85 SER A CA 1
ATOM 662 C C . SER A 1 85 ? 9.688 -0.021 -11.816 1.00 94.31 85 SER A C 1
ATOM 664 O O . SER A 1 85 ? 10.706 -0.046 -11.126 1.00 94.31 85 SER A O 1
ATOM 666 N N . VAL A 1 86 ? 8.465 -0.076 -11.275 1.00 93.44 86 VAL A N 1
ATOM 667 C CA . VAL A 1 86 ? 8.233 -0.315 -9.842 1.00 93.44 86 VAL A CA 1
ATOM 668 C C . VAL A 1 86 ? 8.680 -1.721 -9.458 1.00 93.44 86 VAL A C 1
ATOM 670 O O . VAL A 1 86 ? 9.393 -1.867 -8.469 1.00 93.44 86 VAL A O 1
ATOM 673 N N . VAL A 1 87 ? 8.298 -2.740 -10.226 1.00 91.81 87 VAL A N 1
ATOM 674 C CA . VAL A 1 87 ? 8.713 -4.125 -9.978 1.00 91.81 87 VAL A CA 1
ATOM 675 C C . VAL A 1 87 ? 10.233 -4.246 -10.026 1.00 91.81 87 VAL A C 1
ATOM 677 O O . VAL A 1 87 ? 10.809 -4.699 -9.041 1.00 91.81 87 VAL A O 1
ATOM 680 N N . ASP A 1 88 ? 10.880 -3.740 -11.078 1.00 92.50 88 ASP A N 1
ATOM 681 C CA . ASP A 1 88 ? 12.342 -3.763 -11.230 1.00 92.50 88 ASP A CA 1
ATOM 682 C C . ASP A 1 88 ? 13.042 -3.149 -10.003 1.00 92.50 88 ASP A C 1
ATOM 684 O O . ASP A 1 88 ? 14.026 -3.676 -9.473 1.00 92.50 88 ASP A O 1
ATOM 688 N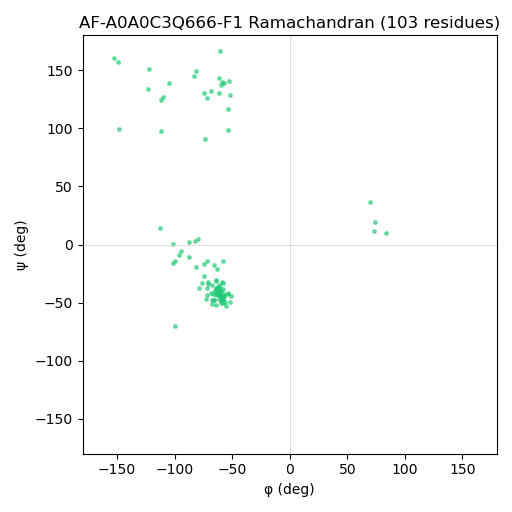 N . TYR A 1 89 ? 12.500 -2.039 -9.493 1.00 92.81 89 TYR A N 1
ATOM 689 C CA . TYR A 1 89 ? 13.020 -1.376 -8.303 1.00 92.81 89 TYR A CA 1
ATOM 690 C C . TYR A 1 89 ? 12.929 -2.245 -7.037 1.00 92.81 89 TYR A C 1
ATOM 692 O O . TYR A 1 89 ? 13.857 -2.240 -6.223 1.00 92.81 89 TYR A O 1
ATOM 700 N N . PHE A 1 90 ? 11.846 -2.998 -6.840 1.00 90.50 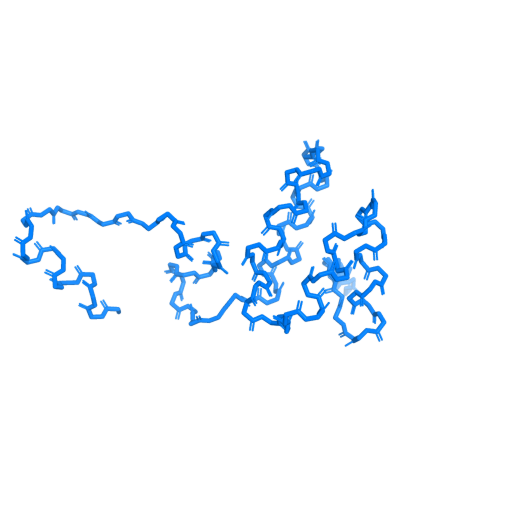90 PHE A N 1
ATOM 701 C CA . PHE A 1 90 ? 11.716 -3.890 -5.682 1.00 90.50 90 PHE A CA 1
ATOM 702 C C . PHE A 1 90 ? 12.506 -5.195 -5.858 1.00 90.50 90 PHE A C 1
ATOM 704 O O . PHE A 1 90 ? 13.166 -5.629 -4.909 1.00 90.50 90 PHE A O 1
ATOM 711 N N . GLU A 1 91 ? 12.544 -5.757 -7.065 1.00 90.69 91 GLU A N 1
ATOM 712 C CA . GLU A 1 91 ? 13.312 -6.966 -7.380 1.00 90.69 91 GLU A CA 1
ATOM 713 C C . GLU A 1 91 ? 14.815 -6.753 -7.208 1.00 90.69 91 GLU A C 1
ATOM 715 O O . GLU A 1 91 ? 15.482 -7.588 -6.593 1.00 90.69 91 GLU A O 1
ATOM 720 N N . SER A 1 92 ? 15.340 -5.588 -7.614 1.00 90.56 92 SER A N 1
ATOM 721 C CA . SER A 1 92 ? 16.749 -5.213 -7.389 1.00 90.56 92 SER A CA 1
ATOM 722 C C . SER A 1 92 ? 17.164 -5.211 -5.908 1.00 90.56 92 SER A C 1
ATOM 724 O O . SER A 1 92 ? 18.352 -5.189 -5.586 1.00 90.56 92 SER A O 1
ATOM 726 N N . ARG A 1 93 ? 16.188 -5.259 -4.993 1.00 87.12 93 ARG A N 1
ATOM 727 C CA . ARG A 1 93 ? 16.370 -5.280 -3.535 1.00 87.12 93 ARG A CA 1
ATOM 728 C C . ARG A 1 93 ? 15.948 -6.603 -2.899 1.00 87.12 93 ARG A C 1
ATOM 730 O O . ARG A 1 93 ? 15.789 -6.674 -1.682 1.00 87.12 93 ARG A O 1
ATOM 737 N N . GLY A 1 94 ? 15.764 -7.641 -3.715 1.00 85.88 94 GLY A N 1
ATOM 738 C CA . GLY A 1 94 ? 15.372 -8.978 -3.275 1.00 85.88 94 GLY A CA 1
ATOM 739 C C . GLY A 1 94 ? 13.902 -9.094 -2.866 1.00 85.88 94 GLY A C 1
ATOM 740 O O . GLY A 1 94 ? 13.546 -10.023 -2.144 1.00 85.88 94 GLY A O 1
ATOM 741 N N . LEU A 1 95 ? 13.046 -8.160 -3.290 1.00 85.38 95 LEU A N 1
ATOM 742 C CA . LEU A 1 95 ? 11.612 -8.179 -3.009 1.00 85.38 95 LEU A CA 1
ATOM 743 C C . LEU A 1 95 ? 10.835 -8.429 -4.304 1.00 85.38 95 LEU A C 1
ATOM 745 O O . LEU A 1 95 ? 10.567 -7.498 -5.057 1.00 85.38 95 LEU A O 1
ATOM 749 N N . SER A 1 96 ? 10.435 -9.679 -4.542 1.00 86.56 96 SER A N 1
ATOM 750 C CA . SER A 1 96 ? 9.512 -9.990 -5.638 1.00 86.56 96 SER A CA 1
ATOM 751 C C . SER A 1 96 ? 8.104 -9.495 -5.302 1.00 86.56 96 SER A C 1
ATOM 753 O O . SER A 1 96 ? 7.555 -9.820 -4.242 1.00 86.56 96 SER A O 1
ATOM 755 N N . LEU A 1 97 ? 7.530 -8.699 -6.207 1.00 84.12 97 LEU A N 1
ATOM 756 C CA . LEU A 1 97 ? 6.138 -8.246 -6.136 1.00 84.12 97 LEU A CA 1
ATOM 757 C C . LEU A 1 97 ? 5.188 -9.106 -6.968 1.00 84.12 97 LEU A C 1
ATOM 759 O O . LEU A 1 97 ? 3.974 -8.948 -6.840 1.00 84.12 97 LEU A O 1
ATOM 763 N N . TYR A 1 98 ? 5.714 -10.015 -7.784 1.00 80.31 98 TYR A N 1
ATOM 764 C CA . TYR A 1 98 ? 4.890 -11.002 -8.456 1.00 80.31 98 TYR A CA 1
ATOM 765 C C . TYR A 1 98 ? 4.621 -12.188 -7.525 1.00 80.31 98 TYR A C 1
ATOM 767 O O . TYR A 1 98 ? 5.479 -12.542 -6.706 1.00 80.31 98 TYR A O 1
ATOM 775 N N . PRO A 1 99 ? 3.421 -12.791 -7.607 1.00 69.94 99 PRO A N 1
ATOM 776 C CA . PRO A 1 99 ? 3.1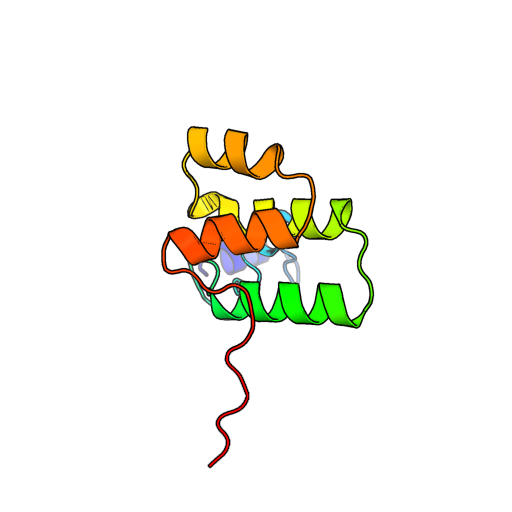75 -14.061 -6.951 1.00 69.94 99 PRO A CA 1
ATOM 777 C C . PRO A 1 99 ? 4.188 -15.083 -7.462 1.00 69.94 99 PRO A C 1
ATOM 779 O O . PRO A 1 99 ? 4.513 -15.117 -8.652 1.00 69.94 99 PRO A O 1
ATOM 782 N N . ASP A 1 100 ? 4.698 -15.901 -6.546 1.00 69.38 100 ASP A N 1
ATOM 783 C CA . ASP A 1 100 ? 5.553 -17.014 -6.927 1.00 69.38 100 ASP A CA 1
ATOM 784 C C . ASP A 1 100 ? 4.757 -17.925 -7.876 1.00 69.38 100 ASP A C 1
ATOM 786 O O . ASP A 1 100 ? 3.548 -18.111 -7.668 1.00 69.38 100 ASP A O 1
ATOM 790 N N . PRO A 1 101 ? 5.386 -18.469 -8.935 1.00 63.16 101 PRO A N 1
ATOM 791 C CA . PRO A 1 101 ? 4.698 -19.395 -9.817 1.00 63.16 101 PRO A CA 1
ATOM 792 C C . PRO A 1 101 ? 4.084 -20.516 -8.969 1.00 63.16 101 PRO A C 1
ATOM 794 O O . PRO A 1 101 ? 4.707 -20.947 -7.989 1.00 63.16 101 PRO A O 1
ATOM 797 N N . PRO A 1 102 ? 2.865 -20.983 -9.300 1.00 59.88 102 PRO A N 1
ATOM 798 C CA . PRO A 1 102 ? 2.254 -22.074 -8.561 1.00 59.88 102 PRO A CA 1
ATOM 799 C C . PRO A 1 102 ? 3.255 -23.226 -8.511 1.00 59.88 102 PRO A C 1
ATOM 801 O O . PRO A 1 102 ? 3.819 -23.589 -9.541 1.00 59.88 102 PRO A O 1
ATOM 804 N N . ASN A 1 103 ? 3.516 -23.748 -7.308 1.00 52.91 103 ASN A N 1
ATOM 805 C CA . ASN A 1 103 ? 4.385 -24.904 -7.106 1.00 52.91 103 ASN A CA 1
ATOM 806 C C . ASN A 1 103 ? 3.872 -26.040 -8.000 1.00 52.91 103 ASN A C 1
ATOM 808 O O . ASN A 1 103 ? 2.902 -26.714 -7.649 1.00 52.91 103 ASN A O 1
ATOM 812 N N . VAL A 1 104 ? 4.498 -26.224 -9.163 1.00 48.16 104 VAL A N 1
ATOM 813 C CA . VAL A 1 104 ? 4.254 -27.372 -10.028 1.00 48.16 104 VAL A CA 1
ATOM 814 C C . VAL A 1 104 ? 4.938 -28.541 -9.332 1.00 48.16 104 VAL A C 1
ATOM 816 O O . VAL A 1 104 ? 6.145 -28.734 -9.459 1.00 48.16 104 VAL A O 1
ATOM 819 N N . ARG A 1 105 ? 4.178 -29.228 -8.478 1.00 41.44 105 ARG A N 1
ATOM 820 C CA . ARG A 1 105 ? 4.530 -30.560 -7.987 1.00 41.44 105 ARG A CA 1
ATOM 821 C C . ARG A 1 105 ? 4.157 -31.594 -9.034 1.00 41.44 105 ARG A C 1
ATOM 823 O O . ARG A 1 105 ? 3.064 -31.440 -9.621 1.00 41.44 105 ARG A O 1
#

Secondary structure (DSSP, 8-state):
-HHHHHHHHHH--S----SHHHHH-TTGGGT-SS--HHHHHHHHHHHHHTT--HHHHHHHHHHHHGGGS-HHHHHHHTT--SHHHHHHHHHTTT---SPPPP---

Nearest PDB structures (foldseek):
  4wfs-assembly1_A  TM=6.729E-01  e=2.835E-02  Homo sapiens
  6ezc-assembly1_A  TM=6.817E-01  e=4.079E-02  Homo sapiens
  6ezb-assembly1_A  TM=6.855E-01  e=7.039E-02  Homo sapiens

Solvent-accessible surface area (backbone atoms only — not comparable to full-atom values): 6380 Å² total; per-residue (Å²): 118,74,65,59,58,50,52,30,69,75,69,71,48,95,74,85,86,70,62,70,62,37,50,38,16,78,35,44,90,79,70,41,94,58,45,49,67,66,58,52,13,52,48,47,51,50,36,61,74,73,64,52,55,64,74,61,50,51,55,49,49,50,37,41,40,46,94,80,44,54,76,70,52,48,58,52,62,71,66,50,90,44,69,65,57,48,43,53,59,36,41,78,71,78,40,76,50,64,68,75,76,79,84,83,123

Foldseek 3Di:
DVVFVVCCVVVVDPGDDDDLVCLLAVCVVVVDPAHDLVNLQVLVVVCVVVVPDFVVSLSSSCSNCVVVDDPVRSVVSVPQPGPVSNQVVQVVVVRHSHDDPPPPD

Organism: NCBI:txid1051891

Radius of gyration: 16.34 Å; Cα contacts (8 Å, |Δi|>4): 78; chains: 1; bounding box: 39×41×40 Å

InterPro domains:
  IPR035587 DUS-like, FMN-binding domain [PF01207] (7-60)

pLDDT: mean 89.97, std 9.72, range [41.44, 97.31]

Mean predicted aligned error: 4.99 Å